Protein AF-A0A5E4CCB2-F1 (afdb_monomer_lite)

Organism: Marmota monax (NCBI:txid9995)

pLDDT: mean 77.73, std 14.39, range [44.69, 93.25]

Secondary structure (DSSP, 8-state):
-EETTEE--TTT-TTEEEETTEEEEES--TTTT-EEEE-EEEETTEEEEPPPEEEEEEEEEEPPPTT--SPPEEEEEEEESSSGGGGGGS--B--SEEEE---PPP-

Structure (mmCIF, N/CA/C/O backbone):
data_AF-A0A5E4CCB2-F1
#
_entry.id   AF-A0A5E4CCB2-F1
#
loop_
_atom_site.group_PDB
_atom_site.id
_atom_site.type_symbol
_atom_site.label_atom_id
_atom_site.label_alt_id
_atom_site.label_comp_id
_atom_site.label_asym_id
_atom_site.label_entity_id
_atom_site.label_seq_id
_atom_site.pdbx_PDB_ins_code
_atom_site.Cartn_x
_atom_site.Cartn_y
_atom_site.Cartn_z
_atom_site.occupancy
_atom_site.B_iso_or_equiv
_atom_site.auth_seq_id
_atom_site.auth_comp_id
_atom_site.auth_asym_id
_atom_site.auth_atom_id
_atom_site.pdbx_PDB_model_num
ATOM 1 N N . TRP A 1 1 ? -6.069 1.332 5.640 1.00 91.06 1 TRP A N 1
ATOM 2 C CA . TRP A 1 1 ? -4.637 1.049 5.392 1.00 91.06 1 TRP A CA 1
ATOM 3 C C . TRP A 1 1 ? -3.874 2.345 5.515 1.00 91.06 1 TRP A C 1
ATOM 5 O O . TRP A 1 1 ? -4.427 3.373 5.157 1.00 91.06 1 TRP A O 1
ATOM 15 N N . LYS A 1 2 ? -2.638 2.305 6.006 1.00 93.25 2 LYS A N 1
ATOM 16 C CA . LYS A 1 2 ? -1.760 3.468 6.122 1.00 93.25 2 LYS A CA 1
ATOM 17 C C . LYS A 1 2 ? -0.487 3.255 5.319 1.00 93.25 2 LYS A C 1
ATOM 19 O O . LYS A 1 2 ? 0.056 2.154 5.356 1.00 93.25 2 LYS A O 1
ATOM 24 N N . LEU A 1 3 ? -0.029 4.294 4.632 1.00 92.44 3 LEU A N 1
ATOM 25 C CA . LEU A 1 3 ? 1.243 4.375 3.924 1.00 92.44 3 LEU A CA 1
ATOM 26 C C . LEU A 1 3 ? 2.076 5.476 4.579 1.00 92.44 3 LEU A C 1
ATOM 28 O O . LEU A 1 3 ? 1.670 6.635 4.604 1.00 92.44 3 LEU A O 1
ATOM 32 N N . ASN A 1 4 ? 3.230 5.110 5.1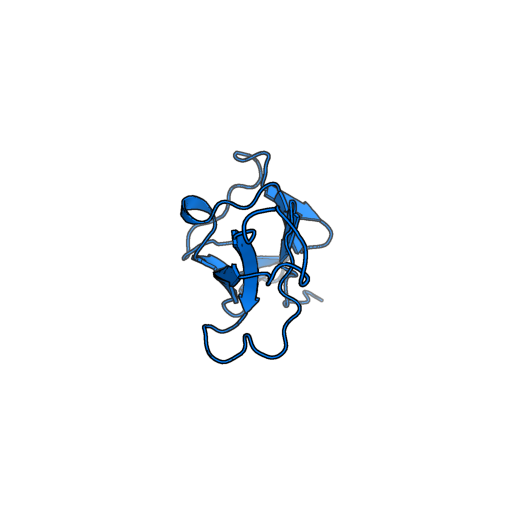35 1.00 92.38 4 ASN A N 1
ATOM 33 C CA . ASN A 1 4 ? 4.124 6.014 5.865 1.00 92.38 4 ASN A CA 1
ATOM 34 C C . ASN A 1 4 ? 3.406 6.796 6.987 1.00 92.38 4 ASN A C 1
ATOM 36 O O . ASN A 1 4 ? 3.711 7.957 7.239 1.00 92.38 4 ASN A O 1
ATOM 40 N N . GLY A 1 5 ? 2.424 6.163 7.641 1.00 90.56 5 GLY A N 1
ATOM 41 C CA . GLY A 1 5 ? 1.613 6.763 8.708 1.00 90.56 5 GLY A CA 1
ATOM 42 C C . GLY A 1 5 ? 0.367 7.527 8.238 1.00 90.56 5 GLY A C 1
ATOM 43 O O . GLY A 1 5 ? -0.523 7.767 9.055 1.00 90.56 5 GLY A O 1
ATOM 44 N N . THR A 1 6 ? 0.254 7.833 6.945 1.00 92.12 6 THR A N 1
ATOM 45 C CA . THR A 1 6 ? -0.900 8.527 6.351 1.00 92.12 6 THR A CA 1
ATOM 46 C C . THR A 1 6 ? -1.949 7.529 5.882 1.00 92.12 6 THR A C 1
ATOM 48 O O . THR A 1 6 ? -1.602 6.501 5.302 1.00 92.12 6 THR A O 1
ATOM 51 N N . ASP A 1 7 ? -3.232 7.810 6.106 1.00 90.94 7 ASP A N 1
ATOM 52 C CA . ASP A 1 7 ? -4.315 6.958 5.615 1.00 90.94 7 ASP A CA 1
ATOM 53 C C . ASP A 1 7 ? -4.340 6.914 4.081 1.00 90.94 7 ASP A C 1
ATOM 55 O O . ASP A 1 7 ? -4.321 7.936 3.397 1.00 90.94 7 ASP A O 1
ATOM 59 N N . VAL A 1 8 ? -4.343 5.694 3.543 1.00 90.31 8 VAL A N 1
ATOM 60 C CA . VAL A 1 8 ? -4.472 5.437 2.110 1.00 90.31 8 VAL A CA 1
ATOM 61 C C . VAL A 1 8 ? -5.934 5.613 1.743 1.00 90.31 8 VAL A C 1
ATOM 63 O O . VAL A 1 8 ? -6.780 4.819 2.165 1.00 90.31 8 VAL A O 1
ATOM 66 N N . ASP A 1 9 ? -6.217 6.628 0.935 1.00 87.25 9 ASP A N 1
ATOM 67 C CA . ASP A 1 9 ? -7.545 6.823 0.374 1.00 87.25 9 ASP A CA 1
ATOM 68 C C . ASP A 1 9 ? -7.752 5.897 -0.831 1.00 87.25 9 ASP A C 1
ATOM 70 O O . ASP A 1 9 ? -7.288 6.148 -1.943 1.00 87.25 9 ASP A O 1
ATOM 74 N N . VAL A 1 10 ? -8.445 4.789 -0.580 1.00 86.31 10 VAL A N 1
ATOM 75 C CA . VAL A 1 10 ? -8.788 3.777 -1.588 1.00 86.31 10 VAL A CA 1
ATOM 76 C C . VAL A 1 10 ? -9.863 4.289 -2.563 1.00 86.31 10 VAL A C 1
ATOM 78 O O . VAL A 1 10 ? -10.023 3.734 -3.642 1.00 86.31 10 VAL A O 1
ATOM 81 N N . GLY A 1 11 ? -10.611 5.337 -2.206 1.00 82.06 11 GLY A N 1
ATOM 82 C CA . GLY A 1 11 ? -11.647 5.927 -3.056 1.00 82.06 11 GLY A CA 1
ATOM 83 C C . GLY A 1 11 ? -11.115 6.980 -4.029 1.00 82.06 11 GLY A C 1
ATOM 84 O O . GLY A 1 11 ? -11.704 7.171 -5.092 1.00 82.06 11 GLY A O 1
ATOM 85 N N . MET A 1 12 ? -10.010 7.652 -3.691 1.00 85.12 12 MET A N 1
ATOM 86 C CA . MET A 1 12 ? -9.406 8.683 -4.544 1.00 85.12 12 MET A CA 1
ATOM 87 C C . MET A 1 12 ? -8.468 8.130 -5.626 1.00 85.12 12 MET A C 1
ATOM 89 O O . MET A 1 12 ? -8.366 8.734 -6.694 1.00 85.12 12 MET A O 1
ATOM 93 N N . ASP A 1 13 ? -7.795 7.001 -5.384 1.00 85.06 13 ASP A N 1
ATOM 94 C CA . ASP A 1 13 ? -6.921 6.355 -6.372 1.00 85.06 13 ASP A CA 1
ATOM 95 C C . ASP A 1 13 ? -7.525 5.022 -6.838 1.00 85.06 13 ASP A C 1
ATOM 97 O O . ASP A 1 13 ? -7.547 4.039 -6.101 1.00 85.06 13 ASP A O 1
ATOM 101 N N . PHE A 1 14 ? -7.968 4.973 -8.098 1.00 87.25 14 PHE A N 1
ATOM 102 C CA . PHE A 1 14 ? -8.561 3.785 -8.729 1.00 87.25 14 PHE A CA 1
ATOM 103 C C . PHE A 1 14 ? -7.603 2.586 -8.818 1.00 87.25 14 PHE A C 1
ATOM 105 O O . PHE A 1 14 ? -8.030 1.460 -9.086 1.00 87.25 14 PHE A O 1
ATOM 112 N N . ARG A 1 15 ? -6.297 2.805 -8.628 1.00 90.31 15 ARG A N 1
ATOM 113 C CA . ARG A 1 15 ? -5.301 1.731 -8.558 1.00 90.31 15 ARG A 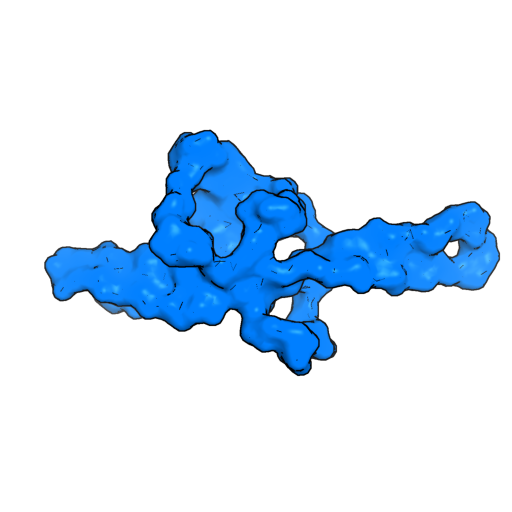CA 1
ATOM 114 C C . ARG A 1 15 ? -5.399 0.953 -7.253 1.00 90.31 15 ARG A C 1
ATOM 116 O O . ARG A 1 15 ? -4.995 -0.210 -7.221 1.00 90.31 15 ARG A O 1
ATOM 123 N N . TYR A 1 16 ? -5.907 1.576 -6.194 1.00 91.38 16 TYR A N 1
ATOM 124 C CA . TYR A 1 16 ? -6.051 0.962 -4.887 1.00 91.38 16 TYR A CA 1
ATOM 125 C C . TYR A 1 16 ? -7.421 0.313 -4.743 1.00 91.38 16 TYR A C 1
ATOM 127 O O . TYR A 1 16 ? -8.457 0.884 -5.056 1.00 91.38 16 TYR A O 1
ATOM 135 N N . SER A 1 17 ? -7.435 -0.912 -4.232 1.00 91.81 17 SER A N 1
ATOM 136 C CA . SER A 1 17 ? -8.667 -1.588 -3.828 1.00 91.81 17 SER A CA 1
ATOM 137 C C . SER A 1 17 ? -8.412 -2.454 -2.604 1.00 91.81 17 SER A C 1
ATOM 139 O O . SER A 1 17 ? -7.286 -2.878 -2.352 1.00 91.81 17 SER A O 1
ATOM 141 N N . VAL A 1 18 ? -9.445 -2.702 -1.803 1.00 91.19 18 VAL A N 1
ATOM 142 C CA . VAL A 1 18 ? -9.347 -3.594 -0.643 1.00 91.19 18 VAL A CA 1
ATOM 143 C C . VAL A 1 18 ? -10.270 -4.778 -0.868 1.00 91.19 18 VAL A C 1
ATOM 145 O O . VAL A 1 18 ? -11.475 -4.609 -1.024 1.00 91.19 18 VAL A O 1
ATOM 148 N N . VAL A 1 19 ? -9.694 -5.978 -0.881 1.00 89.62 19 VAL A N 1
ATOM 149 C CA . VAL A 1 19 ? -10.413 -7.237 -1.101 1.00 89.62 19 VAL A CA 1
ATOM 150 C C . VAL A 1 19 ? -10.044 -8.196 0.020 1.00 89.62 19 VAL A C 1
ATOM 152 O O . VAL A 1 19 ? -8.866 -8.492 0.222 1.00 89.62 19 VAL A O 1
ATOM 155 N N . GLU A 1 20 ? -11.045 -8.649 0.779 1.00 88.06 20 GLU A N 1
ATOM 156 C CA . GLU A 1 20 ? -10.863 -9.559 1.925 1.00 88.06 20 GLU A CA 1
ATOM 157 C C . GLU A 1 20 ? -9.796 -9.055 2.918 1.00 88.06 20 GLU A C 1
ATOM 159 O O . GLU A 1 20 ? -8.867 -9.769 3.296 1.00 88.06 20 GLU A O 1
ATOM 164 N N . GLY A 1 21 ? -9.841 -7.761 3.255 1.00 87.25 21 GLY A N 1
ATOM 165 C CA 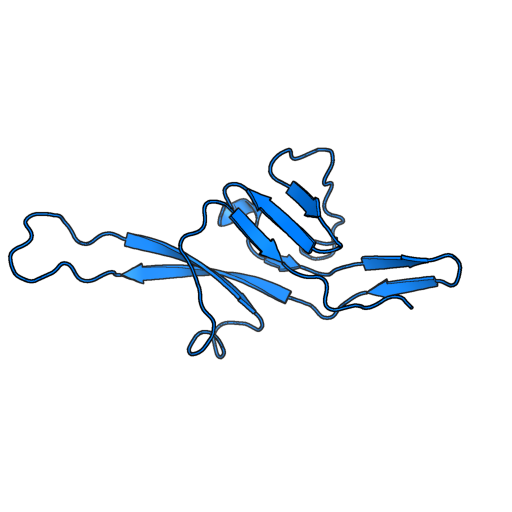. GLY A 1 21 ? -8.865 -7.122 4.148 1.00 87.25 21 GLY A CA 1
ATOM 166 C C . GLY A 1 21 ? -7.459 -6.944 3.557 1.00 87.25 21 GLY A C 1
ATOM 167 O O . GLY A 1 21 ? -6.612 -6.310 4.181 1.00 87.25 21 GLY A O 1
ATOM 168 N N . SER A 1 22 ? -7.189 -7.442 2.349 1.00 88.62 22 SER A N 1
ATOM 169 C CA . SER A 1 22 ? -5.919 -7.244 1.643 1.00 88.62 22 SER A CA 1
ATOM 170 C C . SER A 1 22 ? -5.953 -5.966 0.812 1.00 88.62 22 SER A C 1
ATOM 172 O O . SER A 1 22 ? -6.927 -5.733 0.099 1.00 88.62 22 SER A O 1
ATOM 174 N N . LEU A 1 23 ? -4.882 -5.173 0.846 1.00 90.38 23 LEU A N 1
ATOM 175 C CA . LEU A 1 23 ? -4.705 -4.054 -0.080 1.00 90.38 23 LEU A CA 1
ATOM 176 C C . LEU A 1 23 ? -4.193 -4.584 -1.419 1.00 90.38 23 LEU A C 1
ATOM 178 O O . LEU A 1 23 ? -3.175 -5.276 -1.474 1.00 90.38 23 LEU A O 1
ATOM 182 N N . LEU A 1 24 ? -4.900 -4.254 -2.488 1.00 90.31 24 LEU A N 1
ATOM 183 C CA . LEU A 1 24 ? -4.505 -4.484 -3.866 1.00 90.31 24 LEU A CA 1
ATOM 184 C C . LEU A 1 24 ? -4.054 -3.161 -4.480 1.00 90.31 24 LEU A C 1
ATOM 186 O O . LEU A 1 24 ? -4.741 -2.148 -4.353 1.00 90.31 24 LEU A O 1
ATOM 190 N N . ILE A 1 25 ? -2.905 -3.189 -5.148 1.00 89.94 25 ILE A N 1
ATOM 191 C CA . ILE A 1 25 ? -2.321 -2.049 -5.851 1.00 89.94 25 ILE A CA 1
ATOM 192 C C . ILE A 1 25 ? -2.102 -2.455 -7.302 1.00 89.94 25 ILE A C 1
ATOM 194 O O . ILE A 1 25 ? -1.243 -3.289 -7.589 1.00 89.94 25 ILE A O 1
ATOM 198 N N . ASN A 1 26 ? -2.872 -1.865 -8.208 1.00 88.81 26 ASN A N 1
ATOM 199 C CA . ASN A 1 26 ? -2.740 -2.074 -9.643 1.00 88.81 26 ASN A CA 1
ATOM 200 C C . ASN A 1 26 ? -1.714 -1.103 -10.232 1.00 88.81 26 ASN A C 1
ATOM 202 O O . ASN A 1 26 ? -1.720 0.085 -9.921 1.00 88.81 26 ASN A O 1
ATOM 206 N N . ASN A 1 27 ? -0.853 -1.610 -11.108 1.00 85.75 27 ASN A N 1
ATOM 207 C CA . ASN A 1 27 ? 0.265 -0.893 -11.712 1.00 85.75 27 ASN A CA 1
ATOM 208 C C . ASN A 1 27 ? 1.111 -0.131 -10.664 1.00 85.75 27 ASN A C 1
ATOM 210 O O . ASN A 1 27 ? 1.105 1.108 -10.635 1.00 85.75 27 ASN A O 1
ATOM 214 N N . PRO A 1 28 ? 1.783 -0.866 -9.753 1.00 86.25 28 PRO A N 1
ATOM 215 C CA . PRO A 1 28 ? 2.515 -0.271 -8.644 1.00 86.25 28 PRO A CA 1
ATOM 216 C C . PRO A 1 28 ? 3.673 0.602 -9.143 1.00 86.25 28 PRO A C 1
ATOM 218 O O . PRO A 1 28 ? 4.512 0.174 -9.936 1.00 86.25 28 PRO A O 1
ATOM 221 N N . ASN A 1 29 ? 3.748 1.828 -8.639 1.00 86.06 29 ASN A N 1
ATOM 222 C CA . ASN A 1 29 ? 4.737 2.825 -9.008 1.00 86.06 29 ASN A CA 1
ATOM 223 C C . ASN A 1 29 ? 5.796 2.981 -7.909 1.00 86.06 29 ASN A C 1
ATOM 225 O O . ASN A 1 29 ? 5.487 3.302 -6.762 1.00 86.06 29 ASN A O 1
ATOM 229 N N . LYS A 1 30 ? 7.073 2.837 -8.279 1.00 82.25 30 LYS A N 1
ATOM 230 C CA . LYS A 1 30 ? 8.210 2.963 -7.356 1.00 82.25 30 LYS A CA 1
ATOM 231 C C . LYS A 1 30 ? 8.255 4.289 -6.593 1.00 82.25 30 LYS A C 1
ATOM 233 O O . LYS A 1 30 ? 8.703 4.294 -5.452 1.00 82.25 30 LYS A O 1
ATOM 238 N N . THR A 1 31 ? 7.875 5.410 -7.199 1.00 84.25 31 THR A N 1
ATOM 239 C CA . THR A 1 31 ? 7.982 6.722 -6.542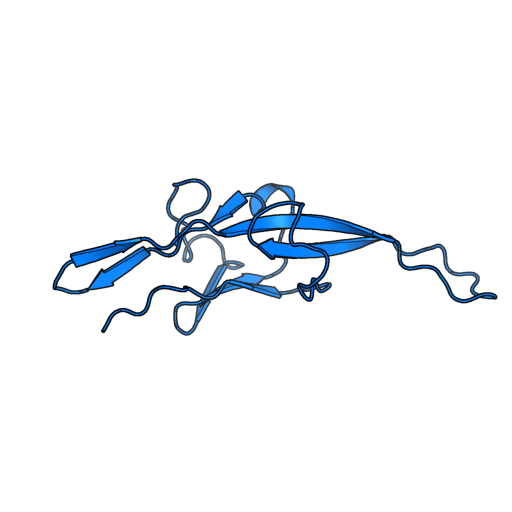 1.00 84.25 31 THR A CA 1
ATOM 240 C C . THR A 1 31 ? 6.798 7.025 -5.635 1.00 84.25 31 THR A C 1
ATOM 242 O O . THR A 1 31 ? 6.968 7.756 -4.665 1.00 84.25 31 THR A O 1
ATOM 245 N N . GLN A 1 32 ? 5.623 6.470 -5.935 1.00 87.38 32 GLN A N 1
ATOM 246 C CA . GLN A 1 32 ? 4.381 6.774 -5.219 1.00 87.38 32 GLN A CA 1
ATOM 247 C C . GLN A 1 32 ? 4.042 5.727 -4.159 1.00 87.38 32 GLN A C 1
ATOM 249 O O . GLN A 1 32 ? 3.568 6.074 -3.081 1.00 87.38 32 GLN A O 1
ATOM 254 N N . ASP A 1 33 ? 4.314 4.458 -4.457 1.00 88.81 33 ASP A N 1
ATOM 255 C CA . ASP A 1 33 ? 3.808 3.335 -3.673 1.00 88.81 33 ASP A CA 1
ATOM 256 C C . ASP A 1 33 ? 4.921 2.717 -2.801 1.00 88.81 33 ASP A C 1
ATOM 258 O O . ASP A 1 33 ? 4.653 1.949 -1.884 1.00 88.81 33 ASP A O 1
ATOM 262 N N . ALA A 1 34 ? 6.200 3.054 -3.021 1.00 88.19 34 ALA A N 1
ATOM 263 C CA . ALA A 1 34 ? 7.270 2.602 -2.130 1.00 88.19 34 ALA A CA 1
ATOM 264 C C . ALA A 1 34 ? 7.155 3.252 -0.742 1.00 88.19 34 ALA A C 1
ATOM 266 O O . ALA A 1 34 ? 7.065 4.472 -0.604 1.00 88.19 34 ALA A O 1
ATOM 267 N N . GLY A 1 35 ? 7.232 2.437 0.309 1.00 90.50 35 GLY A N 1
ATOM 268 C CA . GLY A 1 35 ? 7.107 2.928 1.677 1.00 90.50 35 GLY A CA 1
ATOM 269 C C . GLY A 1 35 ? 6.741 1.840 2.672 1.00 90.50 35 GLY A C 1
ATOM 270 O O . GLY A 1 35 ? 6.880 0.647 2.399 1.00 90.50 35 GLY A O 1
ATOM 271 N N . THR A 1 36 ? 6.287 2.260 3.844 1.00 91.56 36 THR A N 1
ATOM 272 C CA . THR A 1 36 ? 5.873 1.375 4.929 1.00 91.56 36 THR A CA 1
ATOM 273 C C . THR A 1 36 ? 4.354 1.326 5.019 1.00 91.56 36 THR A C 1
ATOM 275 O O . THR A 1 36 ? 3.709 2.342 5.270 1.00 91.56 36 THR A O 1
ATOM 278 N N . TYR A 1 37 ? 3.788 0.134 4.848 1.00 91.81 37 TYR A N 1
ATOM 279 C CA . TYR A 1 37 ? 2.357 -0.115 4.941 1.00 91.81 37 TYR A CA 1
ATOM 280 C C . TYR A 1 37 ? 1.968 -0.673 6.309 1.00 91.81 37 TYR A C 1
ATOM 282 O O . TYR A 1 37 ? 2.632 -1.560 6.849 1.00 91.81 37 TYR A O 1
ATOM 290 N N . GLN A 1 38 ? 0.842 -0.199 6.834 1.00 92.19 38 GLN A N 1
ATOM 291 C CA . GLN A 1 38 ? 0.190 -0.752 8.017 1.00 92.19 38 GLN A CA 1
ATOM 292 C C . GLN A 1 38 ? -1.297 -0.959 7.748 1.00 92.19 38 GLN A C 1
ATOM 294 O O . GLN A 1 38 ? -2.000 -0.085 7.236 1.00 92.19 38 GLN A O 1
ATOM 299 N N . CYS A 1 39 ? -1.797 -2.129 8.113 1.00 91.75 39 CYS A N 1
ATOM 300 C CA . CYS A 1 39 ? -3.222 -2.391 8.129 1.00 91.75 39 CYS A CA 1
ATOM 301 C C . CYS A 1 39 ? -3.806 -1.867 9.441 1.00 91.75 39 CYS A C 1
ATOM 303 O O . CYS A 1 39 ? -3.273 -2.135 10.517 1.00 91.75 39 CYS A O 1
ATOM 305 N N . VAL A 1 40 ? -4.902 -1.122 9.340 1.00 90.88 40 VAL A N 1
ATOM 306 C CA . VAL A 1 40 ? -5.684 -0.662 10.487 1.00 90.88 40 VAL A CA 1
ATOM 307 C C . VAL A 1 40 ? -7.029 -1.344 10.378 1.00 90.88 40 VAL A C 1
ATOM 309 O O . VAL A 1 40 ? -7.683 -1.238 9.340 1.00 90.88 40 VAL A O 1
ATOM 312 N N . ALA A 1 41 ? -7.400 -2.069 11.421 1.00 89.19 41 ALA A N 1
ATOM 313 C CA . ALA A 1 41 ? -8.631 -2.820 11.473 1.00 89.19 41 ALA A CA 1
ATOM 314 C C . ALA A 1 41 ? -9.419 -2.339 12.699 1.00 89.19 41 ALA A C 1
ATOM 316 O O . ALA A 1 41 ? -8.876 -2.257 13.803 1.00 89.19 41 ALA A O 1
ATOM 317 N N . THR A 1 42 ? -10.687 -1.991 12.497 1.00 87.50 42 THR A N 1
ATOM 318 C CA . THR A 1 42 ? -11.545 -1.380 13.519 1.00 87.50 42 THR A CA 1
ATOM 319 C C . THR A 1 42 ? -12.833 -2.181 13.644 1.00 87.50 42 THR A C 1
ATOM 321 O O . THR A 1 42 ? -13.458 -2.508 12.638 1.00 87.50 42 THR A O 1
ATOM 324 N N . ASN A 1 43 ? -13.230 -2.475 14.879 1.00 85.62 43 ASN A N 1
ATOM 325 C CA . ASN A 1 43 ? -14.518 -3.065 15.235 1.00 85.62 43 ASN A CA 1
ATOM 326 C C . ASN A 1 43 ? -15.170 -2.235 16.361 1.00 85.62 43 ASN A C 1
ATOM 328 O O . ASN A 1 43 ? -14.567 -1.294 16.878 1.00 85.62 43 ASN A O 1
ATOM 332 N N . SER A 1 44 ? -16.386 -2.590 16.777 1.00 90.12 44 SER A N 1
ATOM 333 C CA . SER A 1 44 ? -17.132 -1.933 17.862 1.00 90.12 44 SER A CA 1
ATOM 334 C C . SER A 1 44 ? -16.371 -1.869 19.191 1.00 90.12 44 SER A C 1
ATOM 336 O O . SER A 1 44 ? -16.575 -0.942 19.969 1.00 90.12 44 SER A O 1
ATOM 338 N N . PHE A 1 45 ? -15.476 -2.828 19.441 1.00 86.56 45 PHE A N 1
ATOM 339 C CA . PHE A 1 45 ? -14.672 -2.904 20.663 1.00 86.56 45 PHE A CA 1
ATOM 340 C C . PHE A 1 45 ? -13.366 -2.102 20.610 1.00 86.56 45 PHE A C 1
ATOM 342 O O . PHE A 1 45 ? -12.747 -1.887 21.650 1.00 86.56 45 PHE A O 1
ATOM 349 N N . GLY A 1 46 ? -12.913 -1.671 19.429 1.00 88.56 46 GLY A N 1
ATOM 350 C CA . GLY A 1 46 ? -11.660 -0.930 19.308 1.00 88.56 46 GLY A CA 1
ATOM 351 C C . GLY A 1 46 ? -10.976 -1.044 17.951 1.00 88.56 46 GLY A C 1
ATOM 352 O O . GLY A 1 46 ? -11.513 -1.588 16.989 1.00 88.56 46 GLY A O 1
ATOM 353 N N . THR A 1 47 ? -9.759 -0.504 17.885 1.00 90.44 47 THR A N 1
ATOM 354 C CA . THR A 1 47 ? -8.926 -0.468 16.676 1.00 90.44 47 THR A CA 1
ATOM 355 C C . THR A 1 47 ? -7.576 -1.118 16.944 1.00 90.44 47 THR A C 1
ATOM 357 O O . THR A 1 47 ? -6.920 -0.796 17.933 1.00 90.44 47 THR A O 1
ATOM 360 N N . ILE A 1 48 ? -7.146 -2.002 16.046 1.00 90.06 48 ILE A N 1
ATOM 361 C CA . ILE A 1 48 ? -5.832 -2.649 16.067 1.00 90.06 48 ILE A CA 1
ATOM 362 C C . ILE A 1 48 ? -5.051 -2.225 14.822 1.00 90.06 48 ILE A C 1
ATOM 364 O O . ILE A 1 48 ? -5.589 -2.174 13.714 1.00 90.06 48 ILE A O 1
ATOM 368 N N . VAL A 1 49 ? -3.761 -1.942 15.008 1.00 90.88 49 VAL A N 1
ATOM 369 C CA . VAL A 1 49 ? -2.824 -1.605 13.930 1.00 90.88 49 VAL A CA 1
ATOM 370 C C . VAL A 1 49 ? -1.817 -2.739 13.769 1.00 90.88 49 VAL A C 1
ATOM 372 O O . VAL A 1 49 ? -1.270 -3.243 14.749 1.00 90.88 49 VAL A O 1
ATOM 375 N N . SER A 1 50 ? -1.576 -3.161 12.530 1.00 90.25 50 SER A N 1
ATOM 376 C CA . SER A 1 50 ? -0.612 -4.213 12.224 1.00 90.25 50 SER A CA 1
ATOM 377 C C . SER A 1 50 ? 0.831 -3.767 12.442 1.00 90.25 50 SER A C 1
ATOM 379 O O . SER A 1 50 ? 1.157 -2.578 12.421 1.00 90.25 50 SER A O 1
ATOM 381 N N . ARG A 1 51 ? 1.736 -4.752 12.499 1.00 88.44 51 ARG A N 1
ATOM 382 C CA . ARG A 1 51 ? 3.161 -4.500 12.254 1.00 88.44 51 ARG A CA 1
ATOM 383 C C . ARG A 1 51 ? 3.375 -3.836 10.892 1.00 88.44 51 ARG A C 1
ATOM 385 O O . ARG A 1 51 ? 2.590 -4.040 9.962 1.00 88.44 51 ARG A O 1
ATOM 392 N N . GLU A 1 52 ? 4.4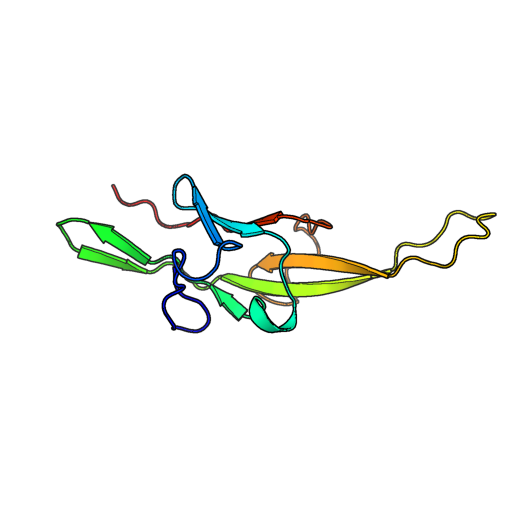54 -3.078 10.800 1.00 88.12 52 GLU A N 1
ATOM 393 C CA . GLU A 1 52 ? 4.897 -2.420 9.578 1.00 88.12 52 GLU A CA 1
ATOM 394 C C . GLU A 1 52 ? 5.357 -3.435 8.524 1.00 88.12 52 GLU A C 1
ATOM 396 O O . GLU A 1 52 ? 6.115 -4.362 8.816 1.00 88.12 52 GLU A O 1
ATOM 401 N N . ALA A 1 53 ? 4.897 -3.256 7.287 1.00 85.12 53 ALA A N 1
ATOM 402 C CA . ALA A 1 53 ? 5.328 -4.018 6.123 1.00 85.12 53 ALA A CA 1
ATOM 403 C C . ALA A 1 53 ? 5.960 -3.066 5.107 1.00 85.12 53 ALA A C 1
ATOM 405 O O . ALA A 1 53 ? 5.283 -2.205 4.546 1.00 85.12 53 ALA A O 1
ATOM 406 N N . LYS A 1 54 ? 7.263 -3.208 4.857 1.00 86.75 54 LYS A N 1
ATOM 407 C CA . LYS A 1 54 ? 7.965 -2.345 3.907 1.00 86.75 54 LYS A CA 1
ATOM 408 C C . LYS A 1 54 ? 7.769 -2.858 2.484 1.00 86.75 54 LYS A C 1
ATOM 410 O O . LYS A 1 54 ? 8.018 -4.029 2.198 1.00 86.75 54 LYS A O 1
ATOM 415 N N . LEU A 1 55 ? 7.338 -1.972 1.595 1.00 86.12 55 LEU A N 1
ATOM 416 C CA . LEU A 1 55 ? 7.276 -2.211 0.164 1.00 86.12 55 LEU A CA 1
ATOM 417 C C . LEU A 1 55 ? 8.506 -1.610 -0.507 1.00 86.12 55 LEU A C 1
ATOM 419 O O . LEU A 1 55 ? 8.762 -0.408 -0.406 1.00 86.12 55 LEU A O 1
ATOM 423 N N . GLN A 1 56 ? 9.275 -2.453 -1.191 1.00 82.62 56 GLN A N 1
ATOM 424 C CA . GLN A 1 56 ? 10.482 -2.042 -1.898 1.00 82.62 56 GLN A CA 1
ATOM 425 C C . GLN A 1 56 ? 10.475 -2.561 -3.333 1.00 82.62 56 GLN A C 1
ATOM 427 O O . GLN A 1 56 ? 9.917 -3.618 -3.632 1.00 82.62 56 GLN A O 1
ATOM 432 N N . PHE A 1 57 ? 11.134 -1.803 -4.206 1.00 80.38 57 PHE A N 1
ATOM 433 C CA . PHE A 1 57 ? 11.327 -2.153 -5.605 1.00 80.38 57 PHE A CA 1
ATOM 434 C C . PHE A 1 57 ? 12.792 -2.513 -5.816 1.00 80.38 57 PHE A C 1
ATOM 436 O O . PHE A 1 57 ? 13.677 -1.699 -5.532 1.00 80.38 57 PHE A O 1
ATOM 443 N N . ALA A 1 58 ? 13.034 -3.719 -6.310 1.00 74.44 58 ALA A N 1
ATOM 444 C CA . ALA A 1 58 ? 14.359 -4.205 -6.656 1.00 74.44 58 ALA A CA 1
ATOM 445 C C . ALA A 1 58 ? 14.535 -4.204 -8.177 1.00 74.44 58 ALA A C 1
ATOM 447 O O . ALA A 1 58 ? 13.597 -4.480 -8.923 1.00 74.44 58 ALA A O 1
ATOM 448 N N . LEU A 1 59 ? 15.747 -3.884 -8.623 1.00 69.75 59 LEU A N 1
ATOM 449 C CA . LEU A 1 59 ? 16.164 -4.113 -10.001 1.00 69.75 59 LEU A CA 1
ATOM 450 C C . LEU A 1 59 ? 16.649 -5.552 -10.105 1.00 69.75 59 LEU A C 1
ATOM 452 O O . LEU A 1 59 ? 17.574 -5.941 -9.389 1.00 69.75 59 LEU A O 1
ATOM 456 N N . CYS A 1 60 ? 16.044 -6.323 -10.999 1.00 65.00 60 CYS A N 1
ATOM 457 C CA . CYS A 1 60 ? 16.508 -7.658 -11.317 1.00 65.00 60 CYS A CA 1
ATOM 458 C C . CYS A 1 60 ? 16.977 -7.710 -12.761 1.00 65.00 60 CYS A C 1
ATOM 460 O O . CYS A 1 60 ? 16.290 -7.301 -13.693 1.00 65.00 60 CYS A O 1
ATOM 462 N N . TYR A 1 61 ? 18.190 -8.218 -12.920 1.00 66.38 61 TYR A N 1
ATOM 463 C CA . TYR A 1 61 ? 18.759 -8.508 -14.217 1.00 66.38 61 TYR A CA 1
ATOM 464 C C . TYR A 1 61 ? 18.377 -9.933 -14.585 1.00 66.38 61 TYR A C 1
ATOM 466 O O . TYR A 1 61 ? 18.753 -10.875 -13.881 1.00 66.38 61 TYR A O 1
ATOM 474 N N . ARG A 1 62 ? 17.630 -10.096 -15.676 1.00 66.75 62 ARG A N 1
ATOM 475 C CA . ARG A 1 62 ? 17.356 -11.412 -16.239 1.00 66.75 62 ARG A CA 1
ATOM 476 C C . ARG A 1 62 ? 18.397 -11.702 -17.325 1.00 66.75 62 ARG A C 1
ATOM 478 O O . ARG A 1 62 ? 18.376 -11.039 -18.364 1.00 66.75 62 ARG A O 1
ATOM 485 N N . PRO A 1 63 ? 19.314 -12.668 -17.120 1.00 64.88 63 PRO A N 1
ATOM 486 C CA . PRO A 1 63 ? 20.293 -13.014 -18.142 1.00 64.88 63 PRO A CA 1
ATOM 487 C C . PRO A 1 63 ? 19.573 -13.547 -19.380 1.00 64.88 63 PRO A C 1
ATOM 489 O O . PRO A 1 63 ? 18.693 -14.407 -19.269 1.00 64.88 63 PRO A O 1
ATOM 492 N N . SER A 1 64 ? 19.937 -13.049 -20.560 1.00 64.81 64 SER A N 1
ATOM 493 C CA . SER A 1 64 ? 19.429 -13.607 -21.808 1.00 64.81 64 SER A CA 1
ATOM 494 C C . SER A 1 64 ? 20.045 -14.997 -22.056 1.00 64.81 64 SER A C 1
ATOM 496 O O . SER A 1 64 ? 21.208 -15.228 -21.710 1.00 64.81 64 SER A O 1
ATOM 498 N N . PRO A 1 65 ? 19.295 -15.955 -22.639 1.00 76.31 65 PRO A N 1
ATOM 499 C CA . PRO A 1 65 ? 19.858 -17.239 -23.042 1.00 76.31 65 PRO A CA 1
ATOM 500 C C . PRO A 1 65 ? 20.999 -17.050 -24.056 1.00 76.31 65 PRO A C 1
ATOM 502 O O . PRO A 1 65 ? 20.916 -16.146 -24.899 1.00 76.31 65 PRO A O 1
ATOM 505 N N . PRO A 1 66 ? 22.037 -17.906 -24.032 1.00 76.44 66 PRO A N 1
ATOM 506 C CA . PRO A 1 66 ? 23.118 -17.834 -25.008 1.00 76.44 66 PRO A CA 1
ATOM 507 C C . PRO A 1 66 ? 22.556 -17.985 -26.432 1.00 76.44 66 PRO A C 1
ATOM 509 O O . PRO A 1 66 ? 21.865 -18.956 -26.731 1.00 76.44 66 PRO A O 1
ATOM 512 N N . GLY A 1 67 ? 22.826 -16.999 -27.296 1.00 75.62 67 GLY A N 1
ATOM 513 C CA . GLY A 1 67 ? 22.322 -16.933 -28.678 1.00 75.62 67 GLY A CA 1
ATOM 514 C C . GLY A 1 67 ? 21.132 -15.988 -28.910 1.00 75.62 67 GLY A C 1
ATOM 515 O O . GLY A 1 67 ? 20.700 -15.832 -30.050 1.00 75.62 67 GLY A O 1
ATOM 516 N N . SER A 1 68 ? 20.606 -15.327 -27.874 1.00 75.19 68 SER A N 1
ATOM 517 C CA . SER A 1 68 ? 19.554 -14.312 -28.026 1.00 75.19 68 SER A CA 1
ATOM 518 C C . SER A 1 68 ? 20.120 -12.963 -28.490 1.00 75.19 68 SER A C 1
ATOM 520 O O . SER A 1 68 ? 20.979 -12.390 -27.827 1.00 75.19 68 SER A O 1
ATOM 522 N N . SER A 1 69 ? 19.579 -12.408 -29.581 1.00 68.56 69 SER A N 1
ATOM 523 C CA . SER A 1 69 ? 19.855 -11.034 -30.043 1.00 68.56 69 SER A CA 1
ATOM 524 C C . SER A 1 69 ? 19.123 -9.957 -29.235 1.00 68.56 69 SER A C 1
ATOM 526 O O . SER A 1 69 ? 19.378 -8.765 -29.408 1.00 68.56 69 SER A O 1
ATOM 528 N N . ARG A 1 70 ? 18.196 -10.358 -28.355 1.00 65.38 70 ARG A N 1
ATOM 529 C CA . ARG A 1 70 ? 17.500 -9.436 -27.456 1.00 65.38 70 ARG A CA 1
ATOM 530 C C . ARG A 1 70 ? 18.455 -8.950 -26.373 1.00 65.38 70 ARG A C 1
ATOM 532 O O . ARG A 1 70 ? 19.112 -9.765 -25.722 1.00 65.38 70 ARG A O 1
ATOM 539 N N . ALA A 1 71 ? 18.492 -7.631 -26.183 1.00 59.78 71 ALA A N 1
ATOM 540 C CA . ALA A 1 71 ? 19.158 -7.008 -25.051 1.00 59.78 71 ALA A CA 1
ATOM 541 C C . ALA A 1 71 ? 18.643 -7.614 -23.738 1.00 59.78 71 ALA A C 1
ATOM 543 O O . ALA A 1 71 ? 17.492 -8.041 -23.640 1.00 59.78 71 ALA A O 1
ATOM 544 N N . THR A 1 72 ? 19.512 -7.661 -22.737 1.00 60.66 72 THR A N 1
ATOM 545 C CA . THR A 1 72 ? 19.149 -8.058 -21.378 1.00 60.66 72 THR A CA 1
ATOM 546 C C . THR A 1 72 ? 18.026 -7.176 -20.858 1.00 60.66 72 THR A C 1
ATOM 548 O O . THR A 1 72 ? 18.156 -5.952 -20.857 1.00 60.66 72 THR A O 1
ATOM 551 N N . GLU A 1 73 ? 16.933 -7.803 -20.443 1.00 60.50 73 GLU A N 1
ATOM 552 C CA . GLU A 1 73 ? 15.751 -7.112 -19.947 1.00 60.50 73 GLU A CA 1
ATOM 553 C C . GLU A 1 73 ? 15.979 -6.719 -18.481 1.00 60.50 73 GLU A C 1
ATOM 555 O O . GLU A 1 73 ? 16.412 -7.534 -17.656 1.00 60.50 73 GLU A O 1
ATOM 560 N N . LEU A 1 74 ? 15.778 -5.435 -18.181 1.00 61.59 74 LEU A N 1
ATOM 561 C CA . LEU A 1 74 ? 15.786 -4.920 -16.818 1.00 61.59 74 LEU A CA 1
ATOM 562 C C . LEU A 1 74 ? 14.353 -4.953 -16.306 1.00 61.59 74 LEU A C 1
ATOM 564 O O . LEU A 1 74 ? 13.536 -4.124 -16.703 1.00 61.59 74 LEU A O 1
ATOM 568 N N . ASP A 1 75 ? 14.084 -5.880 -15.396 1.00 64.94 75 ASP A N 1
ATOM 569 C CA . ASP A 1 75 ? 12.774 -6.031 -14.785 1.00 64.94 75 ASP A CA 1
ATOM 570 C C . ASP A 1 75 ? 12.778 -5.421 -13.382 1.00 64.94 75 ASP A C 1
ATOM 572 O O . ASP A 1 75 ? 13.710 -5.599 -12.587 1.00 64.94 75 ASP A O 1
ATOM 576 N N . TRP A 1 76 ? 11.713 -4.700 -13.051 1.00 65.81 76 TRP A N 1
ATOM 577 C CA . TRP A 1 76 ? 11.448 -4.286 -11.680 1.00 65.81 76 TRP A CA 1
ATOM 578 C C . TRP A 1 76 ? 10.699 -5.411 -10.961 1.00 65.81 76 TRP A C 1
ATOM 580 O O . TRP A 1 76 ? 9.688 -5.920 -11.441 1.00 65.81 76 TRP A O 1
ATOM 590 N N . LEU A 1 77 ? 11.187 -5.798 -9.785 1.00 70.19 77 LEU A N 1
ATOM 591 C CA . LEU A 1 77 ? 10.480 -6.710 -8.894 1.00 70.19 77 LEU A CA 1
ATOM 592 C C . LEU A 1 77 ? 9.926 -5.953 -7.696 1.00 70.19 77 LEU A C 1
ATOM 594 O O . LEU A 1 77 ? 10.589 -5.089 -7.116 1.00 70.19 77 LEU A O 1
ATOM 598 N N . VAL A 1 78 ? 8.714 -6.329 -7.301 1.00 75.00 78 VAL A N 1
ATOM 599 C CA . VAL A 1 78 ? 8.042 -5.790 -6.122 1.00 75.00 78 VAL A CA 1
ATOM 600 C C . VAL A 1 78 ? 8.200 -6.775 -4.968 1.00 75.00 78 VAL A C 1
ATOM 602 O O . VAL A 1 78 ? 7.779 -7.930 -5.067 1.00 75.00 78 VAL A O 1
ATOM 605 N N . CYS A 1 79 ? 8.801 -6.320 -3.869 1.00 70.75 79 CYS A N 1
ATOM 606 C CA . CYS A 1 79 ? 9.087 -7.143 -2.699 1.00 70.75 79 CYS A CA 1
ATOM 607 C C . CYS A 1 79 ? 8.391 -6.561 -1.452 1.00 70.75 79 CYS A C 1
ATOM 609 O O . CYS A 1 79 ? 8.822 -5.526 -0.934 1.00 70.75 79 CYS A O 1
ATOM 611 N N . PRO A 1 80 ? 7.315 -7.200 -0.957 1.00 66.25 80 PRO A N 1
ATOM 612 C CA . PRO A 1 80 ? 6.737 -6.892 0.347 1.00 66.25 80 PRO A CA 1
ATOM 613 C C . PRO A 1 80 ? 7.477 -7.660 1.459 1.00 66.25 80 PRO A C 1
ATOM 615 O O . PRO A 1 80 ? 7.457 -8.893 1.476 1.00 66.25 80 PRO A O 1
ATOM 618 N N . GLY A 1 81 ? 8.115 -6.964 2.407 1.00 66.56 81 GLY A N 1
ATOM 619 C CA . GLY A 1 81 ? 8.771 -7.619 3.547 1.00 66.56 81 GLY A CA 1
ATOM 620 C C . GLY A 1 81 ? 9.697 -6.737 4.404 1.00 66.56 81 GLY A C 1
ATOM 621 O O . GLY A 1 81 ? 9.870 -5.553 4.119 1.00 66.56 81 GLY A O 1
ATOM 622 N N . PRO A 1 82 ? 10.283 -7.293 5.481 1.00 58.28 82 PRO A N 1
ATOM 623 C CA . PRO A 1 82 ? 11.199 -6.596 6.390 1.00 58.28 82 PRO A CA 1
ATOM 624 C C . PRO A 1 82 ? 12.572 -6.316 5.752 1.00 58.28 82 PRO A C 1
ATOM 626 O O . PRO A 1 82 ? 13.568 -6.969 6.032 1.00 58.28 82 PRO A O 1
ATOM 629 N N . GLY A 1 83 ? 12.650 -5.295 4.900 1.00 51.94 83 GLY A N 1
ATOM 630 C CA . GLY A 1 83 ? 13.922 -4.720 4.458 1.00 51.94 83 GLY A CA 1
ATOM 631 C C . GLY A 1 83 ? 14.863 -5.645 3.653 1.00 51.94 83 GLY A C 1
ATOM 632 O O . GLY A 1 83 ? 14.518 -6.771 3.299 1.00 51.94 83 GLY A O 1
ATOM 633 N N . PRO A 1 84 ? 16.075 -5.154 3.327 1.00 47.75 84 PRO A N 1
ATOM 634 C CA . PRO A 1 84 ? 16.953 -5.761 2.319 1.00 47.75 84 PRO A CA 1
ATOM 635 C C . PRO A 1 84 ? 17.505 -7.155 2.660 1.00 47.75 84 PRO A C 1
ATOM 637 O O . PRO A 1 84 ? 17.954 -7.856 1.758 1.00 47.75 84 PRO A O 1
ATOM 640 N N . GLN A 1 85 ? 17.499 -7.563 3.933 1.00 44.97 85 GLN A N 1
ATOM 641 C CA . GLN A 1 85 ? 18.162 -8.792 4.386 1.00 44.97 85 GLN A CA 1
ATOM 642 C C . GLN A 1 85 ? 17.321 -10.069 4.191 1.00 44.97 85 GLN A C 1
ATOM 644 O O . GLN A 1 85 ? 17.886 -11.157 4.146 1.00 44.97 85 GLN A O 1
ATOM 649 N N . GLU A 1 86 ? 15.995 -9.964 4.042 1.00 47.28 86 GLU A N 1
ATOM 650 C CA . GLU A 1 86 ? 15.085 -11.125 3.943 1.00 47.28 86 GLU A CA 1
ATOM 651 C C . GLU A 1 86 ? 14.601 -11.420 2.506 1.00 47.28 86 GLU A C 1
ATOM 653 O O . GLU A 1 86 ? 13.736 -12.270 2.287 1.00 47.28 86 GLU A O 1
ATOM 658 N N . ALA A 1 87 ? 15.159 -10.740 1.498 1.00 44.69 87 ALA A N 1
ATOM 659 C CA . ALA A 1 87 ? 14.741 -10.862 0.096 1.00 44.69 87 ALA A CA 1
ATOM 660 C C . ALA A 1 87 ? 15.196 -12.162 -0.603 1.00 44.69 87 ALA A C 1
ATOM 662 O O . ALA A 1 87 ? 14.740 -12.451 -1.706 1.00 44.69 87 ALA A O 1
ATOM 663 N N . HIS A 1 88 ? 16.072 -12.958 0.021 1.00 47.38 88 HIS A N 1
ATOM 664 C CA . HIS A 1 88 ? 16.615 -14.185 -0.580 1.00 47.38 88 HIS A CA 1
ATOM 665 C C . HIS A 1 88 ? 15.600 -15.342 -0.687 1.00 47.38 88 HIS A C 1
ATOM 667 O O . HIS A 1 88 ? 15.839 -16.266 -1.460 1.00 47.38 88 HIS A O 1
ATOM 673 N N . ASP A 1 89 ? 14.472 -15.285 0.036 1.00 45.19 89 ASP A N 1
ATOM 674 C CA . ASP A 1 89 ? 13.490 -16.384 0.132 1.00 45.19 89 ASP A CA 1
ATOM 675 C C . ASP A 1 89 ? 12.022 -15.908 0.054 1.00 45.19 89 ASP A C 1
ATOM 677 O O . ASP A 1 89 ? 11.097 -16.474 0.639 1.00 45.19 89 ASP A O 1
ATOM 681 N N . LYS A 1 90 ? 11.759 -14.803 -0.648 1.00 44.97 90 LYS A N 1
ATOM 682 C CA . LYS A 1 90 ? 10.390 -14.317 -0.874 1.00 44.97 90 LYS A CA 1
ATOM 683 C C . LYS A 1 90 ? 10.206 -14.103 -2.364 1.00 44.97 90 LYS A C 1
ATOM 685 O O . LYS A 1 90 ? 10.981 -13.412 -3.011 1.00 44.97 90 LYS A O 1
ATOM 690 N N . ARG A 1 91 ? 9.170 -14.742 -2.907 1.00 51.75 91 ARG A N 1
ATOM 691 C CA . ARG A 1 91 ? 8.793 -14.776 -4.325 1.00 51.75 91 ARG A CA 1
ATOM 692 C C . ARG A 1 91 ? 8.436 -13.362 -4.822 1.00 51.75 91 ARG A C 1
ATOM 694 O O . ARG A 1 91 ? 7.258 -13.033 -4.932 1.00 51.75 91 ARG A O 1
ATOM 701 N N . CYS A 1 92 ? 9.434 -12.513 -5.069 1.00 54.09 92 CYS A N 1
ATOM 702 C CA . CYS A 1 92 ? 9.241 -11.232 -5.736 1.00 54.09 92 CYS A CA 1
ATOM 703 C C . CYS A 1 92 ? 8.880 -11.518 -7.200 1.00 54.09 92 CYS A C 1
ATOM 705 O O . CYS A 1 92 ? 9.531 -12.325 -7.863 1.00 54.09 92 CYS A O 1
ATOM 707 N N . GLY A 1 93 ? 7.792 -10.923 -7.681 1.00 57.03 93 GLY A N 1
ATOM 708 C CA . GLY A 1 93 ? 7.289 -11.135 -9.037 1.00 57.03 93 GLY A CA 1
ATOM 709 C C . GLY A 1 93 ? 7.192 -9.819 -9.793 1.00 57.03 93 GLY A C 1
ATOM 710 O O . GLY A 1 93 ? 6.922 -8.784 -9.180 1.00 57.03 93 GLY A O 1
ATOM 711 N N . LEU A 1 94 ? 7.383 -9.878 -11.114 1.00 55.69 94 LEU A N 1
ATOM 712 C CA . LEU A 1 94 ? 6.846 -8.863 -12.016 1.00 55.69 94 LEU A CA 1
ATOM 713 C C . LEU A 1 94 ? 5.337 -8.898 -11.849 1.00 55.69 94 LEU A C 1
ATOM 715 O O . LEU A 1 94 ? 4.725 -9.951 -12.044 1.00 55.69 94 LEU A O 1
ATOM 719 N N . LYS A 1 95 ? 4.741 -7.798 -11.410 1.00 59.25 95 LYS A N 1
ATOM 720 C CA . LYS A 1 95 ? 3.316 -7.797 -11.121 1.00 59.25 95 LYS A CA 1
ATOM 721 C C . LYS A 1 95 ? 2.698 -6.479 -11.527 1.00 59.25 95 LYS A C 1
ATOM 723 O O . LYS A 1 95 ? 2.917 -5.463 -10.879 1.00 59.25 95 LYS A O 1
ATOM 728 N N . ASP A 1 96 ? 1.824 -6.567 -12.52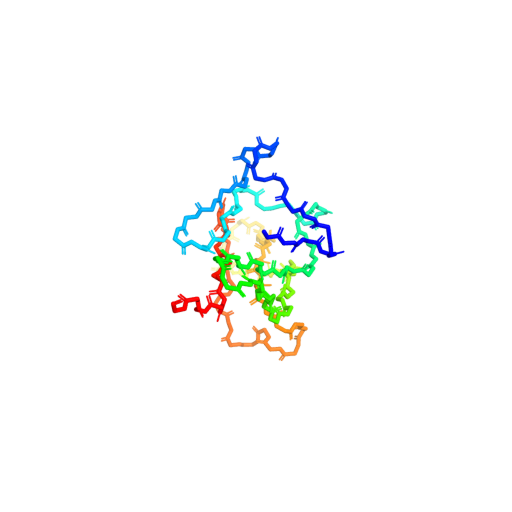3 1.00 71.56 96 ASP A N 1
ATOM 729 C CA . ASP A 1 96 ? 0.821 -5.548 -12.841 1.00 71.56 96 ASP A CA 1
ATOM 730 C C . ASP A 1 96 ? -0.133 -5.301 -11.659 1.00 71.56 96 ASP A C 1
ATOM 732 O O . ASP A 1 96 ? -0.865 -4.318 -11.644 1.00 71.56 96 ASP A O 1
ATOM 736 N N . SER A 1 97 ? -0.142 -6.188 -10.653 1.00 76.50 97 SER A N 1
ATOM 737 C CA . SER A 1 97 ? -0.925 -6.027 -9.430 1.00 76.50 97 SER A CA 1
ATOM 738 C C . SER A 1 97 ? -0.229 -6.633 -8.207 1.00 76.50 97 SER A C 1
ATOM 740 O O . SER A 1 97 ? 0.158 -7.807 -8.197 1.00 76.50 97 SER A O 1
ATOM 742 N N . LEU A 1 98 ? -0.082 -5.839 -7.147 1.00 83.50 98 LEU A N 1
ATOM 743 C CA . LEU A 1 98 ? 0.470 -6.235 -5.853 1.00 83.50 98 LEU A CA 1
ATOM 744 C C . LEU A 1 98 ? -0.655 -6.472 -4.840 1.00 83.50 98 LEU A C 1
ATOM 746 O O . LEU A 1 98 ? -1.514 -5.619 -4.662 1.00 83.50 98 LEU A O 1
ATOM 750 N N . ARG A 1 99 ? -0.592 -7.590 -4.104 1.00 86.00 99 ARG A N 1
ATOM 751 C CA . ARG A 1 99 ? -1.477 -7.880 -2.963 1.00 86.00 99 ARG A CA 1
ATOM 752 C C . ARG A 1 99 ? -0.687 -7.852 -1.661 1.00 86.00 99 ARG A C 1
ATOM 754 O O . ARG A 1 99 ? 0.231 -8.653 -1.491 1.00 86.00 99 ARG A O 1
ATOM 761 N N . ILE A 1 100 ? -1.083 -6.983 -0.737 1.00 86.88 100 ILE A N 1
ATOM 762 C CA . ILE A 1 100 ? -0.546 -6.895 0.622 1.00 86.88 100 ILE A CA 1
ATOM 763 C C . ILE A 1 100 ? -1.625 -7.409 1.587 1.00 86.88 100 ILE A C 1
ATOM 765 O O . ILE A 1 100 ? -2.627 -6.725 1.807 1.00 86.88 100 ILE A O 1
ATOM 769 N N . PRO A 1 101 ? -1.478 -8.624 2.144 1.00 86.81 101 PRO A N 1
ATOM 770 C CA . PRO A 1 101 ? -2.442 -9.152 3.099 1.00 86.81 101 PRO A CA 1
ATOM 771 C C . PRO A 1 101 ? -2.319 -8.433 4.444 1.00 86.81 101 PRO A C 1
ATOM 773 O O . PRO A 1 101 ? -1.215 -8.150 4.915 1.00 86.81 101 PRO A O 1
ATOM 776 N N . CYS A 1 102 ? -3.455 -8.167 5.084 1.00 87.50 102 CYS A N 1
ATOM 777 C CA . CYS A 1 102 ? -3.475 -7.680 6.457 1.00 87.50 102 CYS A CA 1
ATOM 778 C C . CYS A 1 102 ? -3.162 -8.847 7.411 1.00 87.50 102 CYS A C 1
ATOM 780 O O . CYS A 1 102 ? -3.881 -9.843 7.390 1.00 87.50 102 CYS A O 1
ATOM 782 N N . PRO A 1 103 ? -2.115 -8.765 8.253 1.00 83.12 103 PRO A N 1
ATOM 783 C CA . PRO A 1 103 ? -1.776 -9.842 9.186 1.00 83.12 103 PRO A CA 1
ATOM 784 C C . PRO A 1 103 ? -2.608 -9.801 10.479 1.00 83.12 103 PRO A C 1
ATOM 786 O O . PRO A 1 103 ? -2.374 -10.604 11.378 1.00 83.12 103 PRO A O 1
ATOM 789 N N . VAL A 1 104 ? -3.523 -8.839 10.614 1.00 84.19 104 VAL A N 1
ATOM 790 C CA . VAL A 1 104 ? -4.389 -8.696 11.787 1.00 84.19 104 VAL A CA 1
ATOM 791 C C . VAL A 1 104 ? -5.662 -9.489 11.531 1.00 84.19 104 VAL A C 1
ATOM 793 O O . VAL A 1 104 ? -6.376 -9.204 10.576 1.00 84.19 104 VAL A O 1
ATOM 796 N N . ASN A 1 105 ? -5.955 -10.451 12.404 1.00 66.56 105 ASN A N 1
ATOM 797 C CA . ASN A 1 105 ? -7.284 -11.042 12.505 1.00 66.56 105 ASN A CA 1
ATOM 798 C C . ASN A 1 105 ? -8.055 -10.286 13.584 1.00 66.56 105 ASN A C 1
ATOM 800 O O . ASN A 1 105 ? -7.641 -10.270 14.743 1.00 66.56 105 ASN A O 1
ATOM 804 N N . ILE A 1 106 ? -9.160 -9.656 13.197 1.00 61.06 106 ILE A N 1
ATOM 805 C CA . ILE A 1 106 ? -10.177 -9.214 14.147 1.00 61.06 106 ILE A CA 1
ATOM 806 C C . ILE A 1 106 ? -11.137 -10.386 14.324 1.00 61.06 106 ILE A C 1
ATOM 808 O O . ILE A 1 106 ? -11.715 -10.845 13.341 1.00 61.06 106 ILE A O 1
ATOM 812 N N . ALA A 1 107 ? -11.221 -10.890 15.556 1.00 53.19 107 ALA A N 1
ATOM 813 C CA . ALA A 1 107 ? -12.226 -11.861 15.979 1.00 53.19 107 ALA A CA 1
ATOM 814 C C . ALA A 1 107 ? -13.582 -11.180 16.215 1.00 53.19 107 ALA A C 1
ATOM 816 O O . ALA A 1 107 ? -13.585 -9.982 16.597 1.00 53.19 107 ALA A O 1
#

Foldseek 3Di:
DDFQNHDDDQPVDVQWDADPQKIKGAQDDQVPRFGWDWRWDADPVGIDIADIKGKHKDWDWDDDPPPDPDDTDTAIWIDIHDDDPPVPPDPTDRDSMDIGHHPDDDD

InterPro domains:
  IPR007110 Immunoglobulin-like domain [PS50835] (1-56)
  IPR013098 Immunoglobulin I-set [PF07679] (1-48)
  IPR013783 Immunoglobulin-like fold [G3DSA:2.60.40.10] (1-58)
  IPR036179 Immunoglobulin-like domain superfamily [SSF48726] (1-57)

Sequence (107 aa):
WKLNGTDVDVGMDFRYSVVEGSLLINNPNKTQDAGTYQCVATNSFGTIVSREAKLQFALCYRPSPPGSSRATELDWLVCPGPGPQEAHDKRCGLKDSLRIPCPVNIA

Radius of gyration: 16.49 Å; chains: 1; bounding box: 40×26×51 Å